Protein AF-A0A353SYW3-F1 (afdb_monomer)

Secondary structure (DSSP, 8-state):
---S-----GGGGT-HHHHTS-HHHHHHHHHHHHHHHHH-SS-BPPPHHHHHHHTTS-HHHHHHHHHHHHHTTSEEEETTEEEETTHHHHHSPPPHHHHHHHHHHHHHHHTT-

Sequence (113 aa):
MKHSWIKLYPEILDDPKIGHLPNWLWRRAIELFLLAGENGADGRLQPVSDMAWRLRITESDLVKSLRTLSKIGVVHETPEGWVVTHFQERQAALTSAERVREHRKRNEFVTKH

Foldseek 3Di:
DQDPDADDDPCCCVPPLLVPDDPVLNVVLVLLLNQLSRVHLFQDHDPLVVSCVVVVHDSVVSVVSQVSCVVSPQWDADPVGIGGHCRNVRRDDDDPVRVVVVVVVVVVVVVVD

Mean predicted aligned error: 6.05 Å

Nearest PDB structures (foldseek):
  8bii-assembly2_H  TM=6.019E-01  e=3.111E-02  Photorhabdus laumondii subsp. laumondii TTO1
  2r3s-assembly1_B  TM=6.121E-01  e=5.094E-02  Nostoc punctiforme PCC 73102
  8big-assembly1_A  TM=6.064E-01  e=8.873E-02  Photorhabdus laumondii subsp. laumondii TTO1
  2r3s-assembly1_A  TM=5.913E-01  e=9.437E-02  Nostoc punctiforme PCC 73102
  8xtg-assembly3_F  TM=6.182E-01  e=5.999E-01  Penicillium brevicompactum

Structure (mmCIF, N/CA/C/O backbone):
data_AF-A0A353SYW3-F1
#
_entry.id   AF-A0A353SYW3-F1
#
loop_
_atom_site.group_PDB
_atom_site.id
_atom_site.type_symbol
_atom_site.label_atom_id
_atom_site.label_alt_id
_atom_site.label_comp_id
_atom_site.label_asym_id
_atom_site.label_entity_id
_atom_site.label_seq_id
_atom_site.pdbx_PDB_ins_code
_atom_site.Cartn_x
_atom_site.Cartn_y
_atom_site.Cartn_z
_atom_site.occupancy
_atom_site.B_iso_or_equiv
_atom_site.auth_seq_id
_atom_site.auth_comp_id
_atom_site.auth_asym_id
_atom_site.auth_atom_id
_atom_site.pdbx_PDB_model_num
ATOM 1 N N . MET A 1 1 ? -6.158 15.008 5.963 1.00 52.06 1 MET A N 1
ATOM 2 C CA . MET A 1 1 ? -6.586 15.562 4.657 1.00 52.06 1 MET A CA 1
ATOM 3 C C . MET A 1 1 ? -6.611 14.417 3.662 1.00 52.06 1 MET A C 1
ATOM 5 O O . MET A 1 1 ? -5.661 13.650 3.665 1.00 52.06 1 MET A O 1
ATOM 9 N N . LYS A 1 2 ? -7.674 14.289 2.859 1.00 57.84 2 LYS A N 1
ATOM 10 C CA . LYS A 1 2 ? -7.728 13.339 1.736 1.00 57.84 2 LYS A CA 1
ATOM 11 C C . LYS A 1 2 ? -6.694 13.749 0.687 1.00 57.84 2 LYS A C 1
ATOM 13 O O . LYS A 1 2 ? -6.698 14.910 0.280 1.00 57.84 2 LYS A O 1
ATOM 18 N N . HIS A 1 3 ? -5.819 12.839 0.267 1.00 66.50 3 HIS A N 1
ATOM 19 C CA . HIS A 1 3 ? -4.898 13.110 -0.835 1.00 66.50 3 HIS A CA 1
ATOM 20 C C . HIS A 1 3 ? -5.604 12.847 -2.169 1.00 66.50 3 HIS A C 1
ATOM 22 O O . HIS A 1 3 ? -6.150 11.770 -2.382 1.00 66.50 3 HIS A O 1
ATOM 28 N N . SER A 1 4 ? -5.592 13.825 -3.080 1.00 77.38 4 SER A N 1
ATOM 29 C CA . SER A 1 4 ? -6.199 13.681 -4.416 1.00 77.38 4 SER A CA 1
ATOM 30 C C . SER A 1 4 ? -5.370 12.817 -5.376 1.00 77.38 4 SER A C 1
ATOM 32 O O . SER A 1 4 ? -5.796 12.567 -6.499 1.00 77.38 4 SER A O 1
ATOM 34 N N . TRP A 1 5 ? -4.166 12.413 -4.968 1.00 86.00 5 TRP A N 1
ATOM 35 C CA . TRP A 1 5 ? -3.221 11.639 -5.765 1.00 86.00 5 TRP A CA 1
ATOM 36 C C . TRP A 1 5 ? -2.244 10.889 -4.853 1.00 86.00 5 TRP A C 1
ATOM 38 O O . TRP A 1 5 ? -1.997 11.306 -3.720 1.00 86.00 5 TRP A O 1
ATOM 48 N N . ILE A 1 6 ? -1.668 9.804 -5.370 1.00 91.38 6 ILE A N 1
ATOM 49 C CA . ILE A 1 6 ? -0.592 9.038 -4.730 1.00 91.38 6 ILE A CA 1
ATOM 50 C C . ILE A 1 6 ? 0.589 8.913 -5.692 1.00 91.38 6 ILE A C 1
ATOM 52 O O . ILE A 1 6 ? 0.417 8.939 -6.912 1.00 91.38 6 ILE A O 1
ATOM 56 N N . LYS A 1 7 ? 1.794 8.741 -5.154 1.00 91.06 7 LYS A N 1
ATOM 57 C CA . LYS A 1 7 ? 2.967 8.325 -5.925 1.00 91.06 7 LYS A CA 1
ATOM 58 C C . LYS A 1 7 ? 2.874 6.835 -6.215 1.00 91.06 7 LYS A C 1
ATOM 60 O O . LYS A 1 7 ? 2.762 6.039 -5.281 1.00 91.06 7 LYS A O 1
ATOM 65 N N . LEU A 1 8 ? 2.988 6.482 -7.490 1.00 91.94 8 LEU A N 1
ATOM 66 C CA . LEU A 1 8 ? 3.237 5.120 -7.938 1.00 91.94 8 LEU A CA 1
ATOM 67 C C . LEU A 1 8 ? 4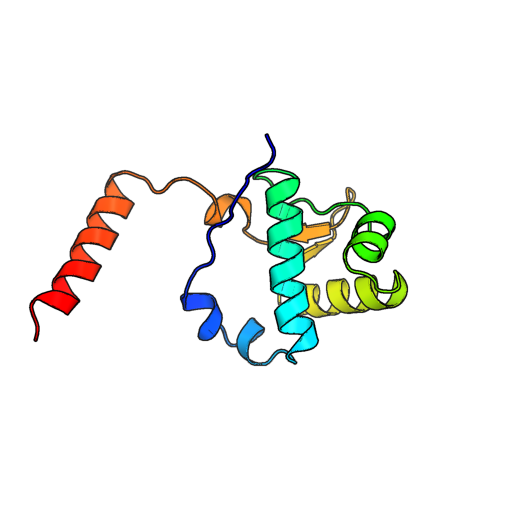.575 5.095 -8.677 1.00 91.94 8 LEU A C 1
ATOM 69 O O . LEU A 1 8 ? 4.843 5.937 -9.531 1.00 91.94 8 LEU A O 1
ATOM 73 N N . TYR A 1 9 ? 5.416 4.152 -8.287 1.00 89.06 9 TYR A N 1
ATOM 74 C CA . TYR A 1 9 ? 6.811 4.053 -8.692 1.00 89.06 9 TYR A CA 1
ATOM 75 C C . TYR A 1 9 ? 6.935 3.068 -9.864 1.00 89.06 9 TYR A C 1
ATOM 77 O O . TYR A 1 9 ? 6.399 1.964 -9.734 1.00 89.06 9 TYR A O 1
ATOM 85 N N . PRO A 1 10 ? 7.579 3.428 -10.996 1.00 89.44 10 PRO A N 1
ATOM 86 C CA . PRO A 1 10 ? 7.730 2.539 -12.156 1.00 89.44 10 PRO A CA 1
ATOM 87 C C . PRO A 1 10 ? 8.347 1.177 -11.824 1.00 89.44 10 PRO A C 1
ATOM 89 O O . PRO A 1 10 ? 7.983 0.181 -12.437 1.00 89.44 10 PRO A O 1
ATOM 92 N N . GLU A 1 11 ? 9.197 1.126 -10.798 1.00 89.38 11 GLU A N 1
ATOM 93 C CA . GLU A 1 11 ? 9.848 -0.075 -10.269 1.00 89.38 11 GLU A CA 1
ATOM 94 C C . GLU A 1 11 ? 8.852 -1.178 -9.880 1.00 89.38 11 GLU A C 1
ATOM 96 O O . GLU A 1 11 ? 9.228 -2.343 -9.797 1.00 89.38 11 GLU A O 1
ATOM 101 N N . ILE A 1 12 ? 7.575 -0.841 -9.658 1.00 90.25 12 ILE A N 1
ATOM 102 C CA . ILE A 1 12 ? 6.529 -1.835 -9.402 1.00 90.25 12 ILE A CA 1
ATOM 103 C C . ILE A 1 12 ? 6.366 -2.820 -10.568 1.00 90.25 12 ILE A C 1
ATOM 105 O O . ILE A 1 12 ? 6.010 -3.971 -10.331 1.00 90.25 12 ILE A O 1
ATOM 109 N N . LEU A 1 13 ? 6.630 -2.386 -11.807 1.00 89.88 13 LEU A N 1
ATOM 110 C CA . LEU A 1 13 ? 6.521 -3.222 -13.006 1.00 89.88 13 LEU A CA 1
ATOM 111 C C . LEU A 1 13 ? 7.566 -4.344 -13.024 1.00 89.88 13 LEU A C 1
ATOM 113 O O . LEU A 1 13 ? 7.285 -5.422 -13.540 1.00 89.88 13 LEU A O 1
ATOM 117 N N . ASP A 1 14 ? 8.728 -4.097 -12.420 1.00 89.38 14 ASP A N 1
ATOM 118 C CA . ASP A 1 14 ? 9.844 -5.041 -12.351 1.00 89.38 14 ASP A CA 1
ATOM 119 C C . ASP A 1 14 ? 9.892 -5.806 -11.017 1.00 89.38 14 ASP A C 1
ATOM 121 O O . ASP A 1 14 ? 10.727 -6.695 -10.842 1.00 89.38 14 ASP A O 1
ATOM 125 N N . ASP A 1 15 ? 9.009 -5.492 -10.059 1.00 88.88 15 ASP A N 1
ATOM 126 C CA . ASP A 1 15 ? 8.924 -6.230 -8.800 1.00 88.88 15 ASP A CA 1
ATOM 127 C C . ASP A 1 15 ? 8.326 -7.624 -9.064 1.00 88.88 15 ASP A C 1
ATOM 129 O O . ASP A 1 15 ? 7.129 -7.736 -9.355 1.00 88.88 15 ASP A O 1
ATOM 133 N N . PRO A 1 16 ? 9.100 -8.719 -8.916 1.00 88.44 16 PRO A N 1
ATOM 134 C CA . PRO A 1 16 ? 8.617 -10.060 -9.222 1.00 88.44 16 PRO A CA 1
ATOM 135 C C . PRO A 1 16 ? 7.432 -10.472 -8.342 1.00 88.44 16 PRO A C 1
ATOM 137 O O . PRO A 1 16 ? 6.632 -11.307 -8.757 1.00 88.44 16 PRO A O 1
ATOM 140 N N . LYS A 1 17 ? 7.266 -9.894 -7.147 1.00 88.38 17 LYS A N 1
ATOM 141 C CA . LYS A 1 17 ? 6.126 -10.201 -6.272 1.00 88.38 17 LYS A CA 1
ATOM 142 C C . LYS A 1 17 ? 4.818 -9.700 -6.863 1.00 88.38 17 LYS A C 1
ATOM 144 O O . LYS A 1 17 ? 3.787 -10.347 -6.688 1.00 88.38 17 LYS A O 1
ATOM 149 N N . ILE A 1 18 ? 4.863 -8.554 -7.539 1.00 88.62 18 ILE A N 1
ATOM 150 C CA . ILE A 1 18 ? 3.683 -7.937 -8.134 1.00 88.62 18 ILE A CA 1
ATOM 151 C C . ILE A 1 18 ? 3.536 -8.414 -9.589 1.00 88.62 18 ILE A C 1
ATOM 153 O O . ILE A 1 18 ? 2.439 -8.786 -9.992 1.00 88.62 18 ILE A O 1
ATOM 157 N N . GLY A 1 19 ? 4.625 -8.494 -10.361 1.00 87.69 19 GLY A N 1
ATOM 158 C CA . GLY A 1 19 ? 4.611 -8.847 -11.788 1.00 87.69 19 GLY A CA 1
ATOM 159 C C . GLY A 1 19 ? 4.078 -10.250 -12.111 1.00 87.69 19 GLY A C 1
ATOM 160 O O . GLY A 1 19 ? 3.575 -10.475 -13.207 1.00 87.69 19 GLY A O 1
ATOM 161 N N . HIS A 1 20 ? 4.113 -11.184 -11.154 1.00 89.50 20 HIS A N 1
ATOM 162 C CA . HIS A 1 20 ? 3.517 -12.520 -11.307 1.00 89.50 20 HIS A CA 1
ATOM 163 C C . HIS A 1 20 ? 2.031 -12.586 -10.917 1.00 89.50 20 HIS A C 1
ATOM 165 O O . HIS A 1 20 ? 1.417 -13.654 -11.006 1.00 89.50 20 HIS A O 1
ATOM 171 N N . LEU A 1 21 ? 1.432 -11.486 -10.448 1.00 93.75 21 LEU A N 1
ATOM 172 C CA . LEU A 1 21 ? 0.030 -11.494 -10.049 1.00 93.75 21 LEU A CA 1
ATOM 173 C C . LEU A 1 21 ? -0.890 -11.583 -11.270 1.00 93.75 21 LEU A C 1
ATOM 175 O O . LEU A 1 21 ? -0.644 -10.942 -12.291 1.00 93.75 21 LEU A O 1
ATOM 179 N N . PRO A 1 22 ? -2.019 -12.303 -11.162 1.00 94.69 22 PRO A N 1
ATOM 180 C CA . PRO A 1 22 ? -3.042 -12.245 -12.193 1.00 94.69 22 PRO A CA 1
ATOM 181 C C . PRO A 1 22 ? -3.622 -10.826 -12.292 1.00 94.69 22 PRO A C 1
ATOM 183 O O . PRO A 1 22 ? -3.767 -10.134 -11.281 1.00 94.69 22 PRO A O 1
ATOM 186 N N . ASN A 1 23 ? -4.037 -10.419 -13.496 1.00 94.25 23 ASN A N 1
ATOM 187 C CA . ASN A 1 23 ? -4.490 -9.051 -13.804 1.00 94.25 23 ASN A CA 1
ATOM 188 C C . ASN A 1 23 ? -5.501 -8.469 -12.800 1.00 94.25 23 ASN A C 1
ATOM 190 O O . ASN A 1 23 ? -5.430 -7.294 -12.445 1.00 94.25 23 ASN A O 1
ATOM 194 N N . TRP A 1 24 ? -6.449 -9.278 -12.321 1.00 94.44 24 TRP A N 1
ATOM 195 C CA . TRP A 1 24 ? -7.462 -8.830 -11.363 1.00 94.44 24 TRP A CA 1
ATOM 196 C C . TRP A 1 24 ? -6.874 -8.512 -9.980 1.00 94.44 24 TRP A C 1
ATOM 198 O O . TRP A 1 24 ? -7.354 -7.601 -9.307 1.00 94.44 24 TRP A O 1
ATOM 208 N N . LEU A 1 25 ? -5.827 -9.228 -9.563 1.00 96.00 25 LEU A N 1
ATOM 209 C CA . LEU A 1 25 ? -5.147 -9.026 -8.285 1.00 96.00 25 LEU A CA 1
ATOM 210 C C . LEU A 1 25 ? -4.121 -7.894 -8.379 1.00 96.00 25 LEU A C 1
ATOM 212 O O . LEU A 1 25 ? -3.996 -7.114 -7.437 1.00 96.00 25 LEU A O 1
ATOM 216 N N . TRP A 1 26 ? -3.475 -7.741 -9.541 1.00 95.69 26 TRP A N 1
ATOM 217 C CA . TRP A 1 26 ? -2.693 -6.548 -9.867 1.00 95.69 26 TRP A CA 1
ATOM 218 C C . TRP A 1 26 ? -3.556 -5.287 -9.752 1.00 95.69 26 TRP A C 1
ATOM 220 O O . TRP A 1 26 ? -3.241 -4.374 -8.990 1.00 95.69 26 TRP A O 1
ATOM 230 N N . ARG A 1 27 ? -4.713 -5.271 -10.432 1.00 95.94 27 ARG A N 1
ATOM 231 C CA . ARG A 1 27 ? -5.694 -4.184 -10.318 1.00 95.94 27 AR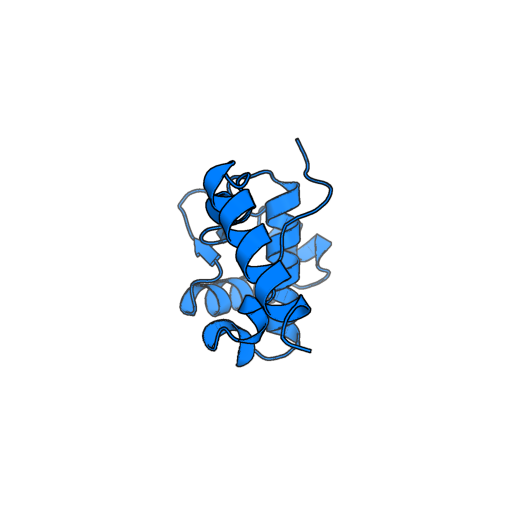G A CA 1
ATOM 232 C C . ARG A 1 27 ? -6.110 -3.957 -8.862 1.00 95.94 27 ARG A C 1
ATOM 234 O O . ARG A 1 27 ? -6.179 -2.809 -8.432 1.00 95.94 27 ARG A O 1
ATOM 241 N N . ARG A 1 28 ? -6.346 -5.030 -8.097 1.00 97.31 28 ARG A N 1
ATOM 242 C CA . ARG A 1 28 ? -6.719 -4.929 -6.680 1.00 97.31 28 ARG A CA 1
ATOM 243 C C . ARG A 1 28 ? -5.649 -4.230 -5.847 1.00 97.31 28 ARG A C 1
ATOM 245 O O . ARG A 1 28 ? -5.999 -3.405 -5.014 1.00 97.31 28 ARG A O 1
ATOM 252 N N . ALA A 1 29 ? -4.369 -4.531 -6.064 1.00 96.56 29 ALA A N 1
ATOM 253 C CA . ALA A 1 29 ? -3.281 -3.864 -5.353 1.00 96.56 29 ALA A CA 1
ATOM 254 C C . ALA A 1 29 ? -3.313 -2.345 -5.592 1.00 96.56 29 ALA A C 1
ATOM 256 O O . ALA A 1 29 ? -3.280 -1.572 -4.637 1.00 96.56 29 ALA A O 1
ATOM 257 N N . ILE A 1 30 ? -3.489 -1.923 -6.850 1.00 95.88 30 ILE A N 1
ATOM 258 C CA . ILE A 1 30 ? -3.605 -0.501 -7.204 1.00 95.88 30 ILE A CA 1
ATOM 259 C C . ILE A 1 30 ? -4.830 0.148 -6.544 1.00 95.88 30 ILE A C 1
ATOM 261 O O . ILE A 1 30 ? -4.715 1.230 -5.972 1.00 95.88 30 ILE A O 1
ATOM 265 N N . GLU A 1 31 ? -5.990 -0.514 -6.569 1.00 96.69 31 GLU A N 1
ATOM 266 C CA . GLU A 1 31 ? -7.206 -0.032 -5.895 1.00 96.69 31 GLU A CA 1
ATOM 267 C C . GLU A 1 31 ? -6.984 0.176 -4.388 1.00 96.69 31 GLU A C 1
ATOM 269 O O . GLU A 1 31 ? -7.394 1.199 -3.841 1.00 96.69 31 GLU A O 1
ATOM 274 N N . LEU A 1 32 ? -6.291 -0.749 -3.717 1.00 96.69 32 LEU A N 1
ATOM 275 C CA . LEU A 1 32 ? -5.969 -0.626 -2.293 1.00 96.69 32 LEU A CA 1
ATOM 276 C C . LEU A 1 32 ? -5.004 0.534 -2.015 1.00 96.69 32 LEU A C 1
ATOM 278 O O . LEU A 1 32 ? -5.179 1.240 -1.026 1.00 96.69 32 LEU A O 1
ATOM 282 N N . PHE A 1 33 ? -4.030 0.791 -2.891 1.00 95.38 33 PHE A N 1
ATOM 283 C CA . PHE A 1 33 ? -3.141 1.949 -2.740 1.00 95.38 33 PHE A CA 1
ATOM 284 C C . PHE A 1 33 ? -3.908 3.272 -2.824 1.00 95.38 33 PHE A C 1
ATOM 286 O O . PHE A 1 33 ? -3.631 4.195 -2.057 1.00 95.38 33 PHE A O 1
ATOM 293 N N . LEU A 1 34 ? -4.894 3.361 -3.722 1.00 94.62 34 LEU A N 1
ATOM 294 C CA . LEU A 1 34 ? -5.756 4.537 -3.842 1.00 94.62 34 LEU A CA 1
ATOM 295 C C . LEU A 1 34 ? -6.615 4.731 -2.587 1.00 94.62 34 LEU A C 1
ATOM 297 O O . LEU A 1 34 ? -6.671 5.836 -2.052 1.00 94.62 34 LEU A O 1
ATOM 301 N N . LEU A 1 35 ? -7.225 3.655 -2.080 1.00 94.94 35 LEU A N 1
ATOM 302 C CA . LEU A 1 35 ? -8.025 3.701 -0.852 1.00 94.94 35 LEU A CA 1
ATOM 303 C C . LEU A 1 35 ? -7.191 4.122 0.366 1.00 94.94 35 LEU A C 1
ATOM 305 O O . LEU A 1 35 ? -7.646 4.937 1.166 1.00 94.94 35 LEU A O 1
ATOM 309 N N . ALA A 1 36 ? -5.959 3.624 0.477 1.00 94.56 36 ALA A N 1
ATOM 310 C CA . ALA A 1 36 ? -5.026 4.041 1.518 1.00 94.56 36 ALA A CA 1
ATOM 311 C C . ALA A 1 36 ? -4.684 5.539 1.417 1.00 94.56 36 ALA A C 1
ATOM 313 O O . ALA A 1 36 ? -4.710 6.246 2.423 1.00 94.56 36 ALA A O 1
ATOM 314 N N . GLY A 1 37 ? -4.447 6.051 0.203 1.00 91.56 37 GLY A N 1
ATOM 315 C CA . GLY A 1 37 ? -4.182 7.476 -0.026 1.00 91.56 37 GLY A CA 1
ATOM 316 C C . GLY A 1 37 ? -5.358 8.396 0.303 1.00 91.56 37 GLY A C 1
ATOM 317 O O . GLY A 1 37 ? -5.158 9.514 0.785 1.00 91.56 37 GLY A O 1
ATOM 318 N N . GLU A 1 38 ? -6.594 7.929 0.105 1.00 89.69 38 GLU A N 1
ATOM 319 C CA . GLU A 1 38 ? -7.784 8.665 0.539 1.00 89.69 38 GLU A CA 1
ATOM 320 C C . GLU A 1 38 ? -7.855 8.788 2.069 1.00 89.69 38 GLU A C 1
ATOM 322 O O . GLU A 1 38 ? -8.260 9.831 2.584 1.00 89.69 38 GLU A O 1
ATOM 327 N N . ASN A 1 39 ? -7.438 7.762 2.810 1.00 84.00 39 ASN A N 1
ATOM 328 C CA . ASN A 1 39 ? -7.481 7.777 4.273 1.00 84.00 39 ASN A CA 1
ATOM 329 C C . ASN A 1 39 ? -6.357 8.604 4.915 1.00 84.00 39 ASN A C 1
ATOM 331 O O . ASN A 1 39 ? -6.508 9.055 6.051 1.00 84.00 39 ASN A O 1
ATOM 335 N N . GLY A 1 40 ? -5.265 8.867 4.195 1.00 80.31 40 GLY A N 1
ATOM 336 C CA . GLY A 1 40 ? -4.169 9.705 4.668 1.00 80.31 40 GLY A CA 1
ATOM 337 C C . GLY A 1 40 ? -2.805 9.143 4.295 1.00 80.31 40 GLY A C 1
ATOM 338 O O . GLY A 1 40 ? -2.656 8.429 3.310 1.00 80.31 40 GLY A O 1
ATOM 339 N N . ALA A 1 41 ? -1.786 9.500 5.075 1.00 73.94 41 ALA A N 1
ATOM 340 C CA . ALA A 1 41 ? -0.403 9.115 4.801 1.00 73.94 41 ALA A CA 1
ATOM 341 C C . ALA A 1 41 ? 0.046 7.843 5.540 1.00 73.94 41 ALA A C 1
ATOM 343 O O . ALA A 1 41 ? 1.138 7.364 5.269 1.00 73.94 41 ALA A O 1
ATOM 344 N N . ASP A 1 42 ? -0.749 7.292 6.461 1.00 86.38 42 ASP A N 1
ATOM 345 C CA . ASP A 1 42 ? -0.358 6.143 7.297 1.00 86.38 42 ASP A CA 1
ATOM 346 C C . ASP A 1 42 ? -0.576 4.779 6.617 1.00 86.38 42 ASP A C 1
ATOM 348 O O . ASP A 1 42 ? -0.131 3.753 7.124 1.00 86.38 42 ASP A O 1
ATOM 352 N N . GLY A 1 43 ? -1.219 4.759 5.445 1.00 92.12 43 GLY A N 1
ATOM 353 C CA . GLY A 1 43 ? -1.457 3.538 4.679 1.00 92.12 43 GLY A CA 1
ATOM 354 C C . GLY A 1 43 ? -2.658 2.720 5.143 1.00 92.12 43 GLY A C 1
ATOM 355 O O . GLY A 1 43 ? -2.858 1.616 4.633 1.00 92.12 43 GLY A O 1
ATOM 356 N N . ARG A 1 44 ? -3.448 3.219 6.102 1.00 95.56 44 ARG A N 1
ATOM 357 C CA . ARG A 1 44 ? -4.596 2.488 6.642 1.00 95.56 44 ARG A CA 1
ATOM 358 C C . ARG A 1 44 ? -5.718 2.358 5.627 1.00 95.56 44 ARG A C 1
ATOM 360 O O . ARG A 1 44 ? -6.122 3.324 4.981 1.00 95.56 44 ARG A O 1
ATOM 367 N N . LEU A 1 45 ? -6.275 1.161 5.541 1.00 96.38 45 LEU A N 1
ATOM 368 C CA . LEU A 1 45 ? -7.446 0.869 4.732 1.00 96.38 45 LEU A CA 1
ATOM 369 C C . LEU A 1 45 ? -8.733 1.043 5.544 1.00 96.38 45 LEU A C 1
ATOM 371 O O . LEU A 1 45 ? -8.737 1.034 6.772 1.00 96.38 45 LEU A O 1
ATOM 375 N N . GLN A 1 46 ? -9.836 1.239 4.826 1.00 95.06 46 GLN A N 1
ATOM 376 C CA . GLN A 1 46 ? -11.178 1.293 5.408 1.00 95.06 46 GLN A CA 1
ATOM 377 C C . GLN A 1 46 ? -11.604 -0.113 5.873 1.00 95.06 46 GLN A C 1
ATOM 379 O O . GLN A 1 46 ? -10.977 -1.100 5.475 1.00 95.06 46 GLN A O 1
ATOM 384 N N . PRO A 1 47 ? -12.676 -0.245 6.672 1.00 96.50 47 PRO A N 1
ATOM 385 C CA . PRO A 1 47 ? -13.273 -1.545 6.955 1.00 96.50 47 PRO A CA 1
ATOM 386 C C . PRO A 1 47 ? -13.574 -2.336 5.674 1.00 96.50 47 PRO A C 1
ATOM 388 O O . PRO A 1 47 ? -13.901 -1.771 4.627 1.00 96.50 47 PRO A O 1
ATOM 391 N N . VAL A 1 48 ? -13.473 -3.666 5.756 1.00 97.69 48 VAL A N 1
ATOM 392 C CA . VAL A 1 48 ? -13.655 -4.568 4.604 1.00 97.69 48 VAL A CA 1
ATOM 393 C C . VAL A 1 48 ? -15.013 -4.364 3.927 1.00 97.69 48 VAL A C 1
ATOM 395 O O . VAL A 1 48 ? -15.062 -4.344 2.700 1.00 97.69 48 VAL A O 1
ATOM 398 N N . SER A 1 49 ? -16.083 -4.155 4.697 1.00 97.75 49 SER A N 1
ATOM 399 C CA . SER A 1 49 ? -17.435 -3.875 4.190 1.00 97.75 49 SER A CA 1
ATOM 400 C C . SER A 1 49 ? -17.474 -2.659 3.260 1.00 97.75 49 SER A C 1
ATOM 402 O O . SER A 1 49 ? -18.017 -2.718 2.154 1.00 97.75 49 SER A O 1
ATOM 404 N N . ASP A 1 50 ? -16.836 -1.568 3.676 1.00 97.44 50 ASP A N 1
ATOM 405 C CA . ASP A 1 50 ? -16.869 -0.284 2.975 1.00 97.44 50 ASP A CA 1
ATOM 406 C C . ASP A 1 50 ? -16.049 -0.359 1.688 1.00 97.44 50 ASP A C 1
ATOM 408 O O . ASP A 1 50 ? -16.486 0.076 0.616 1.00 97.44 50 ASP A O 1
ATOM 412 N N . MET A 1 51 ? -14.874 -0.987 1.780 1.00 97.56 51 MET A N 1
ATOM 413 C CA . MET A 1 51 ? -14.036 -1.258 0.619 1.00 97.56 51 MET A CA 1
ATOM 414 C C . MET A 1 51 ? -14.747 -2.179 -0.376 1.00 97.56 51 MET A C 1
ATOM 416 O O . MET A 1 51 ? -14.745 -1.898 -1.572 1.00 97.56 51 MET A O 1
ATOM 420 N N . ALA A 1 52 ? -15.375 -3.262 0.088 1.00 98.25 52 ALA A N 1
ATOM 421 C CA . 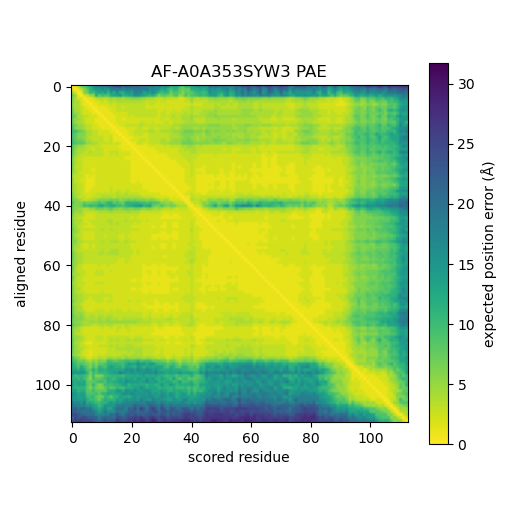ALA A 1 52 ? -16.072 -4.216 -0.770 1.00 98.25 52 ALA A CA 1
ATOM 422 C C . ALA A 1 52 ? -17.223 -3.543 -1.533 1.00 98.25 52 ALA A C 1
ATOM 424 O O . ALA A 1 52 ? -17.317 -3.679 -2.758 1.00 98.25 52 ALA A O 1
ATOM 425 N N . TRP A 1 53 ? -18.027 -2.725 -0.841 1.00 97.75 53 TRP A N 1
ATOM 426 C CA . TRP A 1 53 ? -19.085 -1.927 -1.460 1.00 97.75 53 TRP A CA 1
ATOM 427 C C . TRP A 1 53 ? -18.544 -0.973 -2.531 1.00 97.75 53 TRP A C 1
ATOM 429 O O . TRP A 1 53 ? -19.095 -0.903 -3.635 1.00 97.75 53 TRP A O 1
ATOM 439 N N . ARG A 1 54 ? -17.446 -0.265 -2.234 1.00 96.69 54 ARG A N 1
ATOM 440 C CA . ARG A 1 54 ? -16.846 0.721 -3.145 1.00 96.69 54 ARG A CA 1
ATOM 441 C C . ARG A 1 54 ? -16.206 0.070 -4.366 1.00 96.69 54 ARG A C 1
ATOM 443 O O . ARG A 1 54 ? -16.353 0.574 -5.476 1.00 96.69 54 ARG A O 1
ATOM 450 N N . LEU A 1 55 ? -15.539 -1.064 -4.171 1.00 97.12 55 LEU A N 1
ATOM 451 C CA . LEU A 1 55 ? -14.884 -1.822 -5.235 1.00 97.12 55 LEU A CA 1
AT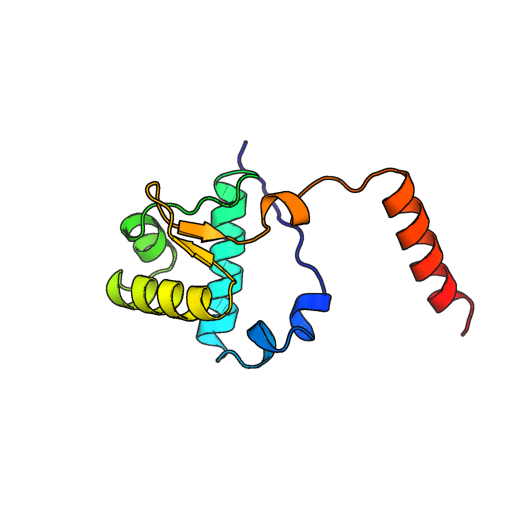OM 452 C C . LEU A 1 55 ? -15.835 -2.782 -5.970 1.00 97.12 55 LEU A C 1
ATOM 454 O O . LEU A 1 55 ? -15.389 -3.502 -6.864 1.00 97.12 55 LEU A O 1
ATOM 458 N N . ARG A 1 56 ? -17.129 -2.784 -5.609 1.00 97.38 56 ARG A N 1
ATOM 459 C CA . ARG A 1 56 ? -18.200 -3.577 -6.236 1.00 97.38 56 ARG A CA 1
ATOM 460 C C . ARG A 1 56 ? -17.896 -5.077 -6.268 1.00 97.38 56 ARG A C 1
ATOM 462 O O . ARG A 1 56 ? -18.123 -5.743 -7.275 1.00 97.38 56 ARG A O 1
ATOM 469 N N . ILE A 1 57 ? -17.391 -5.603 -5.156 1.00 97.62 57 ILE A N 1
ATOM 470 C CA . ILE A 1 57 ? -17.153 -7.037 -4.962 1.00 97.62 57 ILE A CA 1
ATOM 471 C C . ILE A 1 57 ? -17.694 -7.504 -3.612 1.00 97.62 57 ILE A C 1
ATOM 473 O O . ILE A 1 57 ? -18.077 -6.694 -2.773 1.00 97.62 57 ILE A O 1
ATOM 477 N N . THR A 1 58 ? -17.724 -8.816 -3.396 1.00 98.44 58 THR A N 1
ATOM 478 C CA . THR A 1 58 ? -18.117 -9.377 -2.101 1.00 98.44 58 THR A CA 1
ATOM 479 C C . THR A 1 58 ? -17.011 -9.184 -1.059 1.00 98.44 58 THR A C 1
ATOM 481 O O . THR A 1 58 ? -15.822 -9.176 -1.390 1.00 98.44 58 THR A O 1
ATOM 484 N N . GLU A 1 59 ? -17.383 -9.090 0.220 1.00 98.50 59 GLU A N 1
ATOM 485 C CA . GLU A 1 59 ? -16.411 -9.056 1.322 1.00 98.50 59 GLU A CA 1
ATOM 486 C C . GLU A 1 59 ? -15.531 -10.311 1.338 1.00 98.50 59 GLU A C 1
ATOM 488 O O . GLU A 1 59 ? -14.324 -10.219 1.550 1.00 98.50 59 GLU A O 1
ATOM 493 N N . SER A 1 60 ? -16.106 -11.480 1.034 1.00 98.31 60 SER A N 1
ATOM 494 C CA . SER A 1 60 ? -15.361 -12.742 0.959 1.00 98.31 60 SER A CA 1
ATOM 495 C C . SER A 1 60 ? -14.230 -12.672 -0.069 1.00 98.31 60 SER A C 1
ATOM 497 O O . SER A 1 60 ? -13.095 -13.051 0.229 1.00 98.31 60 SER A O 1
ATOM 499 N N . ASP A 1 61 ? -14.505 -12.150 -1.265 1.00 98.00 61 ASP A N 1
ATOM 500 C CA . ASP A 1 61 ? -13.493 -12.039 -2.317 1.00 98.00 61 ASP A CA 1
ATOM 501 C C . ASP A 1 61 ? -12.459 -10.959 -2.004 1.00 98.00 61 ASP A C 1
ATOM 503 O O . ASP A 1 61 ? -11.273 -11.126 -2.313 1.00 98.00 61 ASP A O 1
ATOM 507 N N . LEU A 1 62 ? -12.867 -9.886 -1.321 1.00 98.44 62 LEU A N 1
ATOM 508 C CA . LEU A 1 62 ? -11.930 -8.871 -0.858 1.00 98.44 62 LEU A CA 1
ATOM 509 C C . LEU A 1 62 ? -10.983 -9.438 0.202 1.00 98.44 62 LEU A C 1
ATOM 511 O O . LEU A 1 62 ? -9.773 -9.268 0.081 1.00 98.44 62 LEU A O 1
ATOM 515 N N . VAL A 1 63 ? -11.494 -10.180 1.187 1.00 98.19 63 VAL A N 1
ATOM 516 C CA . VAL A 1 63 ? -10.673 -10.832 2.221 1.00 98.19 63 VAL A CA 1
ATOM 517 C C . VAL A 1 63 ? -9.708 -11.841 1.603 1.00 98.19 63 VAL A C 1
ATOM 519 O O . VAL A 1 63 ? -8.531 -11.863 1.967 1.00 98.19 63 VAL A O 1
ATOM 522 N N . LYS A 1 64 ? -10.152 -12.650 0.631 1.00 98.00 64 LYS A N 1
ATOM 523 C CA . LYS A 1 64 ? -9.251 -13.551 -0.116 1.00 98.00 64 LYS A CA 1
ATOM 524 C C . LYS A 1 64 ? -8.139 -12.770 -0.818 1.00 98.00 64 LYS A C 1
ATOM 526 O O . LYS A 1 64 ? -6.979 -13.185 -0.776 1.00 98.00 64 LYS A O 1
ATOM 531 N N . SER A 1 65 ? -8.481 -11.636 -1.429 1.00 98.00 65 SER A N 1
ATOM 532 C CA . SER A 1 65 ? -7.513 -10.765 -2.097 1.00 98.00 65 SER A CA 1
ATOM 533 C C . SER A 1 65 ? -6.504 -10.180 -1.106 1.00 98.00 65 SER A C 1
ATOM 535 O O . SER A 1 65 ? -5.304 -10.312 -1.329 1.00 98.00 65 SER A O 1
ATOM 537 N N . LEU A 1 66 ? -6.970 -9.619 0.017 1.00 98.44 66 LEU A N 1
ATOM 538 C CA . LEU A 1 66 ? -6.133 -9.062 1.088 1.00 98.44 66 LEU A CA 1
ATOM 539 C C . LEU A 1 66 ? -5.170 -10.110 1.648 1.00 98.44 66 LEU A C 1
ATOM 541 O O . LEU A 1 66 ? -3.970 -9.867 1.721 1.00 98.44 66 LEU A O 1
ATOM 545 N N . ARG A 1 67 ? -5.658 -11.320 1.941 1.00 98.06 67 ARG A N 1
ATOM 546 C CA . ARG A 1 67 ? -4.813 -12.430 2.406 1.00 98.06 67 ARG A CA 1
ATOM 547 C C . ARG A 1 67 ? -3.767 -12.844 1.375 1.00 98.06 67 ARG A C 1
ATOM 549 O O . ARG A 1 67 ? -2.635 -13.145 1.741 1.00 98.06 67 ARG A O 1
ATOM 556 N N . THR A 1 68 ? -4.125 -12.870 0.094 1.00 96.81 68 THR A N 1
ATOM 557 C CA . THR A 1 68 ? -3.188 -13.235 -0.981 1.00 96.81 68 THR A CA 1
ATOM 558 C C . THR A 1 68 ? -2.111 -12.167 -1.154 1.00 96.81 68 THR A C 1
ATOM 560 O O . THR A 1 68 ? -0.928 -12.490 -1.188 1.00 96.81 68 THR A O 1
ATOM 563 N N . LEU A 1 69 ? -2.510 -10.894 -1.175 1.00 97.50 69 LEU A N 1
ATOM 564 C CA . LEU A 1 69 ? -1.604 -9.746 -1.228 1.00 97.50 69 LEU A CA 1
ATOM 565 C C . LEU A 1 69 ? -0.731 -9.637 0.027 1.00 97.50 69 LEU A C 1
ATOM 567 O O . LEU A 1 69 ? 0.410 -9.186 -0.047 1.00 97.50 69 LEU A O 1
ATOM 571 N N . SER A 1 70 ? -1.226 -10.097 1.174 1.00 97.81 70 SER A N 1
ATOM 572 C CA . SER A 1 70 ? -0.453 -10.097 2.410 1.00 97.81 70 SER A CA 1
ATOM 573 C C . SER A 1 70 ? 0.699 -11.091 2.397 1.00 97.81 70 SER A C 1
ATOM 575 O O . SER A 1 70 ? 1.802 -10.754 2.819 1.00 97.81 70 SER A O 1
ATOM 577 N N . LYS A 1 71 ? 0.503 -12.270 1.797 1.00 96.00 71 LYS A N 1
ATOM 578 C CA . LYS A 1 71 ? 1.569 -13.275 1.638 1.00 96.00 71 LYS A CA 1
ATOM 579 C C . LYS A 1 71 ? 2.773 -12.764 0.847 1.00 96.00 71 LYS A C 1
ATOM 581 O O . LYS A 1 71 ? 3.880 -13.247 1.052 1.00 96.00 71 LYS A O 1
ATOM 586 N N . ILE A 1 72 ? 2.562 -11.800 -0.047 1.00 94.69 72 ILE A N 1
ATOM 587 C CA . ILE A 1 72 ? 3.626 -11.177 -0.844 1.00 94.69 72 ILE A CA 1
ATOM 588 C C . ILE A 1 72 ? 4.067 -9.813 -0.286 1.00 94.69 72 ILE A C 1
ATOM 590 O O . ILE A 1 72 ? 4.917 -9.151 -0.875 1.00 94.69 72 ILE A O 1
ATOM 594 N N . GLY A 1 73 ? 3.522 -9.396 0.860 1.00 95.00 73 GLY A N 1
ATOM 595 C CA . GLY A 1 73 ? 3.932 -8.189 1.576 1.00 95.00 73 GLY A CA 1
ATOM 596 C C . GLY A 1 73 ? 3.350 -6.877 1.047 1.00 95.00 73 GLY A C 1
ATOM 597 O O . GLY A 1 73 ? 3.852 -5.819 1.414 1.00 95.00 73 GLY A O 1
ATOM 598 N N . VAL A 1 74 ? 2.301 -6.904 0.220 1.00 95.62 74 VAL A N 1
ATOM 599 C CA . VAL A 1 74 ? 1.647 -5.682 -0.298 1.00 95.62 74 VAL A CA 1
ATOM 600 C C . VAL A 1 74 ? 0.788 -5.004 0.771 1.00 95.62 74 VAL A C 1
ATOM 602 O O . VAL A 1 74 ? 0.760 -3.779 0.870 1.00 95.62 74 VAL A O 1
ATOM 605 N N . VAL A 1 75 ? 0.112 -5.808 1.591 1.00 97.62 75 VAL A N 1
ATOM 606 C CA . VAL A 1 75 ? -0.664 -5.359 2.753 1.00 97.62 75 VAL A CA 1
ATOM 607 C C . VAL A 1 75 ? -0.354 -6.233 3.965 1.00 97.62 75 VAL A C 1
ATOM 609 O O . VAL A 1 75 ? 0.143 -7.349 3.829 1.00 97.62 75 VAL A O 1
ATOM 612 N N . HIS A 1 76 ? -0.687 -5.768 5.157 1.00 97.75 76 HIS A N 1
ATOM 613 C CA . HIS A 1 76 ? -0.636 -6.575 6.372 1.00 97.75 76 HIS A CA 1
ATOM 614 C C . HIS A 1 76 ? -1.812 -6.235 7.287 1.00 97.75 76 HIS A C 1
ATOM 616 O O . HIS A 1 76 ? -2.390 -5.151 7.196 1.00 97.75 76 HIS A O 1
ATOM 622 N N . GLU A 1 77 ? -2.194 -7.199 8.119 1.00 97.12 77 GLU A N 1
ATOM 623 C CA . GLU A 1 77 ? -3.265 -7.055 9.103 1.00 97.12 77 GLU A CA 1
ATOM 624 C C . GLU A 1 77 ? -2.668 -6.614 10.444 1.00 97.12 77 GLU A C 1
ATOM 626 O O . GLU A 1 77 ? -1.654 -7.154 10.893 1.00 97.12 77 GLU A O 1
ATOM 631 N N . THR A 1 78 ? -3.293 -5.625 11.070 1.00 95.56 78 THR A N 1
ATOM 632 C CA . THR A 1 78 ? -3.010 -5.137 12.423 1.00 95.56 78 THR A CA 1
ATOM 633 C C . THR A 1 78 ? -4.275 -5.282 13.278 1.00 95.56 78 THR A C 1
ATOM 635 O O . THR A 1 78 ? -5.358 -5.517 12.733 1.00 95.56 78 THR A O 1
ATOM 638 N N . PRO A 1 79 ? -4.193 -5.122 14.613 1.00 95.06 79 PRO A N 1
ATOM 639 C CA . PRO A 1 79 ? -5.382 -5.125 15.470 1.00 95.06 79 PRO A CA 1
ATOM 640 C C . PRO A 1 79 ? -6.443 -4.085 15.067 1.00 95.06 79 PRO A C 1
ATOM 642 O O . PRO A 1 79 ? -7.625 -4.266 15.343 1.00 95.06 79 PRO A O 1
ATOM 645 N N . GLU A 1 80 ? -6.029 -3.006 14.402 1.00 92.12 80 GLU A N 1
ATOM 646 C CA . GLU A 1 80 ? -6.886 -1.906 13.954 1.00 92.12 80 GLU A CA 1
ATOM 647 C C . GLU A 1 80 ? -7.411 -2.078 12.517 1.00 92.12 80 GLU A C 1
ATOM 649 O O . GLU A 1 80 ? -8.225 -1.268 12.072 1.00 92.12 80 GLU A O 1
ATOM 654 N N . GLY A 1 81 ? -6.967 -3.103 11.781 1.00 94.75 81 GLY A N 1
ATOM 655 C CA . GLY A 1 81 ? -7.418 -3.395 10.420 1.00 94.75 81 GLY A CA 1
ATOM 656 C C . GLY A 1 81 ? -6.278 -3.631 9.430 1.00 94.75 81 GLY A C 1
ATOM 657 O O . GLY A 1 81 ? -5.185 -4.052 9.789 1.00 94.75 81 GLY A O 1
ATOM 658 N N . TRP A 1 82 ? -6.540 -3.390 8.146 1.00 98.00 82 TRP A N 1
ATOM 659 C CA . TRP A 1 82 ? -5.565 -3.636 7.082 1.00 98.00 82 TRP A CA 1
ATOM 660 C C . TRP A 1 82 ? -4.758 -2.381 6.747 1.00 98.00 82 TRP A C 1
ATOM 662 O O . TRP A 1 82 ? -5.296 -1.274 6.696 1.00 98.00 82 TRP A O 1
ATOM 672 N N . VAL A 1 83 ? -3.470 -2.563 6.462 1.00 97.81 83 VAL A N 1
ATOM 673 C CA . VAL A 1 83 ? -2.537 -1.477 6.138 1.00 97.81 83 VAL A CA 1
ATOM 674 C C . VAL A 1 83 ? -1.730 -1.829 4.892 1.00 97.81 83 VAL A C 1
ATOM 676 O O . VAL A 1 83 ? -1.273 -2.962 4.734 1.00 97.81 83 VAL A O 1
ATOM 679 N N . VAL A 1 84 ? -1.535 -0.857 3.999 1.00 97.12 84 VAL A N 1
ATOM 680 C CA . VAL A 1 84 ? -0.622 -0.973 2.854 1.00 97.12 84 VAL A CA 1
ATOM 681 C C . VAL A 1 84 ? 0.823 -0.833 3.327 1.00 97.12 84 VAL A C 1
ATOM 683 O O . VAL A 1 84 ? 1.208 0.164 3.940 1.00 97.12 84 VAL A O 1
ATOM 686 N N . THR A 1 85 ? 1.651 -1.826 3.016 1.00 95.56 85 THR A N 1
ATOM 687 C CA . THR A 1 85 ? 3.039 -1.877 3.485 1.00 95.56 85 THR A CA 1
ATOM 688 C C . THR A 1 85 ? 3.877 -0.750 2.868 1.00 95.56 85 THR A C 1
ATOM 690 O O . THR A 1 85 ? 3.782 -0.473 1.673 1.00 95.56 85 THR A O 1
ATOM 693 N N . HIS A 1 86 ? 4.720 -0.098 3.678 1.00 92.50 86 HIS A N 1
ATOM 694 C CA . HIS A 1 86 ? 5.596 1.018 3.275 1.00 92.50 86 HIS A CA 1
ATOM 695 C C . HIS A 1 86 ? 4.877 2.222 2.642 1.00 92.50 86 HIS A C 1
ATOM 697 O O . HIS A 1 86 ? 5.517 3.042 1.982 1.00 92.50 86 HIS A O 1
ATOM 703 N N . PHE A 1 87 ? 3.559 2.365 2.825 1.00 93.06 87 PHE A N 1
ATOM 704 C CA . PHE A 1 87 ? 2.808 3.438 2.178 1.00 93.06 87 PHE A CA 1
ATOM 705 C C . PHE A 1 87 ? 3.323 4.822 2.586 1.00 93.06 87 PHE A C 1
ATOM 707 O O . PHE A 1 87 ? 3.663 5.624 1.720 1.00 93.06 87 PHE A O 1
ATOM 714 N N . GLN A 1 88 ? 3.463 5.076 3.890 1.00 91.31 88 GLN A N 1
ATOM 715 C CA . GLN A 1 88 ? 3.932 6.364 4.406 1.00 91.31 88 GLN A CA 1
ATOM 716 C C . GLN A 1 88 ? 5.309 6.746 3.862 1.00 91.31 88 GLN A C 1
ATOM 718 O O . GLN A 1 88 ? 5.500 7.864 3.392 1.00 91.31 88 GLN A O 1
ATOM 723 N N . GLU A 1 89 ? 6.250 5.804 3.890 1.00 89.62 89 GLU A N 1
ATOM 724 C CA . GLU A 1 89 ? 7.612 5.984 3.387 1.00 89.62 89 GLU A CA 1
ATOM 725 C C . GLU A 1 89 ? 7.611 6.332 1.893 1.00 89.62 89 GLU A C 1
ATOM 727 O O . GLU A 1 89 ? 8.227 7.310 1.476 1.00 89.62 89 GLU A O 1
ATOM 732 N N . ARG A 1 90 ? 6.836 5.595 1.089 1.00 89.19 90 ARG A N 1
ATOM 733 C CA . ARG A 1 90 ? 6.708 5.837 -0.355 1.00 89.19 90 ARG A CA 1
ATOM 734 C C . ARG A 1 90 ? 5.979 7.141 -0.675 1.00 89.19 90 ARG A C 1
ATOM 736 O O . ARG A 1 90 ? 6.259 7.764 -1.696 1.00 89.19 90 ARG A O 1
ATOM 743 N N . GLN A 1 91 ? 5.045 7.579 0.166 1.00 91.69 91 GLN A N 1
ATOM 744 C CA . GLN A 1 91 ? 4.331 8.840 -0.045 1.00 91.69 91 GLN A CA 1
ATOM 745 C C . GLN A 1 91 ? 5.087 10.060 0.502 1.00 91.69 91 GLN A C 1
ATOM 747 O O . GLN A 1 91 ? 4.864 11.173 0.010 1.00 91.69 91 GLN A O 1
ATOM 752 N N . ALA A 1 92 ? 6.030 9.878 1.433 1.00 87.00 92 ALA A N 1
ATOM 753 C CA . ALA A 1 92 ? 6.799 10.951 2.059 1.00 87.00 92 ALA A CA 1
ATOM 754 C C . ALA A 1 92 ? 7.499 11.866 1.040 1.00 87.00 92 ALA A C 1
ATOM 756 O O . ALA A 1 92 ? 7.889 11.465 -0.061 1.00 87.00 92 ALA A O 1
ATOM 757 N N . ALA A 1 93 ? 7.623 13.150 1.380 1.00 83.31 93 ALA A N 1
ATOM 758 C CA . ALA A 1 93 ? 8.311 14.110 0.527 1.00 83.31 93 ALA A CA 1
ATOM 759 C C . ALA A 1 93 ? 9.798 13.747 0.406 1.00 83.31 93 ALA A C 1
ATOM 761 O O . ALA A 1 93 ? 10.463 13.527 1.412 1.00 83.31 93 ALA A O 1
ATOM 762 N N . LEU A 1 94 ? 10.321 13.749 -0.825 1.00 78.62 94 LEU A N 1
ATOM 763 C CA . LEU A 1 94 ? 11.757 13.596 -1.045 1.00 78.62 94 LEU A CA 1
ATOM 764 C C . LEU A 1 94 ? 12.500 14.771 -0.412 1.00 78.62 94 LEU A C 1
ATOM 766 O O . LEU A 1 94 ? 12.147 15.945 -0.628 1.00 78.62 94 LEU A O 1
ATOM 770 N N . THR A 1 95 ? 13.576 14.450 0.294 1.00 81.19 95 THR A N 1
ATOM 771 C CA . THR A 1 95 ? 14.520 15.442 0.800 1.00 81.19 95 THR A CA 1
ATOM 772 C C . THR A 1 95 ? 15.163 16.211 -0.360 1.00 81.19 95 THR A C 1
ATOM 774 O O . THR A 1 95 ? 15.143 15.798 -1.526 1.00 81.19 95 THR A O 1
ATOM 777 N N . SER A 1 96 ? 15.735 17.379 -0.068 1.00 73.19 96 SER A N 1
ATOM 778 C CA . SER A 1 96 ? 16.476 18.170 -1.060 1.00 73.19 96 SER A CA 1
ATOM 779 C C . SER A 1 96 ? 17.629 17.370 -1.681 1.00 73.19 96 SER A C 1
ATOM 781 O O . SER A 1 96 ? 17.810 17.404 -2.898 1.00 73.19 96 SER A O 1
ATOM 783 N N . ALA A 1 97 ? 18.349 16.590 -0.870 1.00 77.06 97 ALA A N 1
ATOM 784 C CA . ALA A 1 97 ? 19.459 15.749 -1.310 1.00 77.06 97 ALA A CA 1
ATOM 785 C C . ALA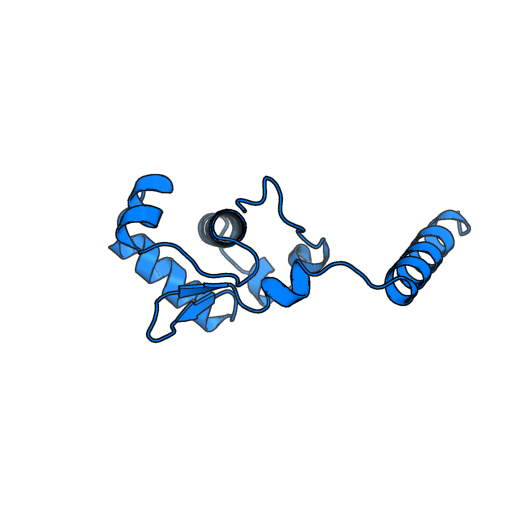 A 1 97 ? 19.016 14.622 -2.261 1.00 77.06 97 ALA A C 1
ATOM 787 O O . ALA A 1 97 ? 19.640 14.41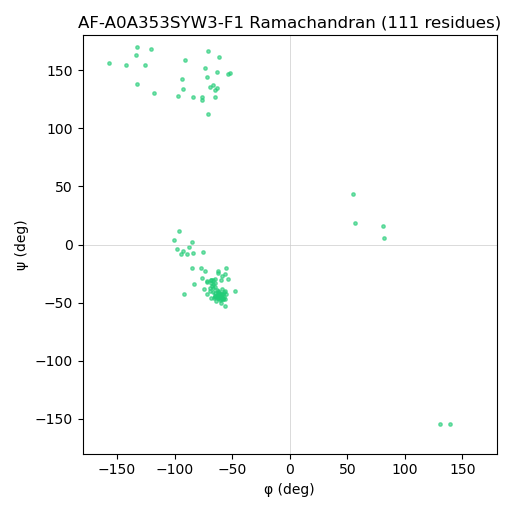5 -3.306 1.00 77.06 97 ALA A O 1
ATOM 788 N N . GLU A 1 98 ? 17.921 13.926 -1.946 1.00 81.06 98 GLU A N 1
ATOM 789 C CA . GLU A 1 98 ? 17.359 12.882 -2.815 1.00 81.06 98 GLU A CA 1
ATOM 790 C C . GLU A 1 98 ? 16.857 13.472 -4.132 1.00 81.06 98 GLU A C 1
ATOM 792 O O . GLU A 1 98 ? 17.150 12.943 -5.202 1.00 81.06 98 GLU A O 1
ATOM 797 N N . ARG A 1 99 ? 16.189 14.631 -4.081 1.00 77.56 99 ARG A N 1
ATOM 798 C CA . ARG A 1 99 ? 15.697 15.327 -5.279 1.00 77.56 99 ARG A CA 1
ATOM 799 C C . ARG A 1 99 ? 16.835 15.699 -6.237 1.00 77.56 99 ARG A C 1
ATOM 801 O O . ARG A 1 99 ? 16.696 15.511 -7.445 1.00 77.56 99 ARG A O 1
ATOM 808 N N . VAL A 1 100 ? 17.965 16.190 -5.718 1.00 78.88 100 VAL A N 1
ATOM 809 C CA . VAL A 1 100 ? 19.158 16.504 -6.528 1.00 78.88 100 VAL A CA 1
ATOM 810 C C . VAL A 1 100 ? 19.780 15.236 -7.118 1.00 78.88 100 VAL A C 1
ATOM 812 O O . VAL A 1 100 ? 20.160 15.235 -8.289 1.00 78.88 100 VAL A O 1
ATOM 815 N N . ARG A 1 101 ? 19.858 14.146 -6.344 1.00 79.75 101 ARG A N 1
ATOM 816 C CA . ARG A 1 101 ? 20.373 12.852 -6.820 1.00 79.75 101 ARG A CA 1
ATOM 817 C C . ARG A 1 101 ? 19.537 12.307 -7.981 1.00 79.75 101 ARG A C 1
ATOM 819 O O . ARG A 1 101 ? 20.096 11.953 -9.015 1.00 79.75 101 ARG A O 1
ATOM 826 N N . GLU A 1 102 ? 18.216 12.310 -7.839 1.00 78.19 102 GLU A N 1
ATOM 827 C CA . GLU A 1 102 ? 17.288 11.845 -8.877 1.00 78.19 102 GLU A CA 1
ATOM 828 C C . GLU A 1 102 ? 17.262 12.768 -10.107 1.00 78.19 102 GLU A C 1
ATOM 830 O O . GLU A 1 102 ? 17.079 12.316 -11.236 1.00 78.19 102 GLU A O 1
ATOM 835 N N . HIS A 1 103 ? 17.493 14.075 -9.940 1.00 76.88 103 HIS A N 1
ATOM 836 C CA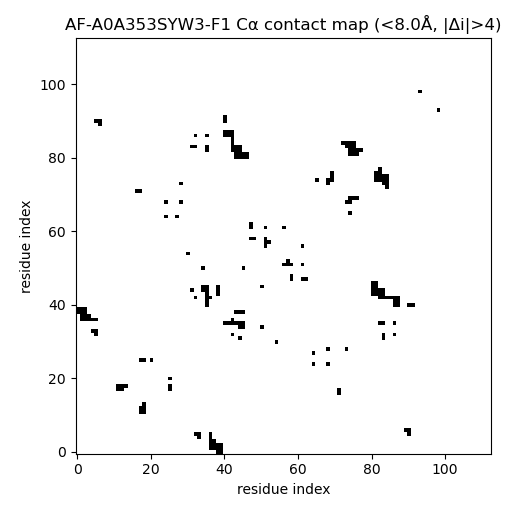 . HIS A 1 103 ? 17.702 14.985 -11.072 1.00 76.88 103 HIS A CA 1
ATOM 837 C C . HIS A 1 103 ? 18.984 14.651 -11.854 1.00 76.88 103 HIS A C 1
ATOM 839 O O . HIS A 1 103 ? 18.955 14.596 -13.081 1.00 76.88 103 HIS A O 1
ATOM 845 N N . ARG A 1 104 ? 20.099 14.375 -11.161 1.00 77.81 104 ARG A N 1
ATOM 846 C CA . ARG A 1 104 ? 21.372 14.005 -11.805 1.00 77.81 104 ARG A CA 1
ATOM 847 C C . ARG A 1 104 ? 21.261 12.703 -12.600 1.00 77.81 104 ARG A C 1
ATOM 849 O O . ARG A 1 104 ? 21.663 12.690 -13.757 1.00 77.81 104 ARG A O 1
ATOM 856 N N . LYS A 1 105 ? 20.654 11.659 -12.020 1.00 78.19 105 LYS A N 1
ATOM 857 C CA . LYS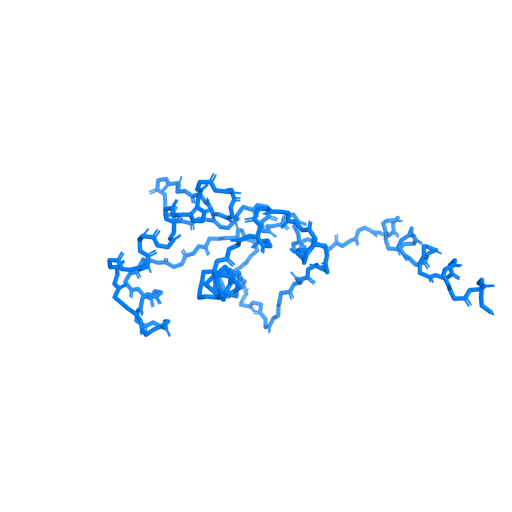 A 1 105 ? 20.422 10.379 -12.713 1.00 78.19 105 LYS A CA 1
ATOM 858 C C . LYS A 1 105 ? 19.614 10.558 -14.000 1.00 78.19 105 LYS A C 1
ATOM 860 O O . LYS A 1 105 ? 19.989 10.015 -15.030 1.00 78.19 105 LYS A O 1
ATOM 865 N N . ARG A 1 106 ? 18.536 11.353 -13.967 1.00 74.69 106 ARG A N 1
ATOM 866 C CA . ARG A 1 106 ? 17.703 11.617 -15.156 1.00 74.69 106 ARG A CA 1
ATOM 867 C C . ARG A 1 106 ? 18.477 12.315 -16.275 1.00 74.69 106 ARG A C 1
ATOM 869 O O . ARG A 1 106 ? 18.343 11.925 -17.428 1.00 74.69 106 ARG A O 1
ATOM 876 N N . ASN A 1 107 ? 19.319 13.293 -15.945 1.00 74.00 107 ASN A N 1
ATOM 877 C CA . ASN A 1 107 ? 20.094 14.026 -16.953 1.00 74.00 107 ASN A CA 1
ATOM 878 C C . ASN A 1 107 ? 21.257 13.205 -17.535 1.00 74.00 107 ASN A C 1
ATOM 880 O O . ASN A 1 107 ? 21.685 13.464 -18.658 1.00 74.00 107 ASN A O 1
ATOM 884 N N . GLU A 1 108 ? 21.744 12.191 -16.818 1.00 73.00 108 GLU A N 1
ATOM 885 C CA . GLU A 1 108 ? 22.784 11.291 -17.325 1.00 73.00 108 GLU A CA 1
ATOM 886 C C . GLU A 1 108 ? 22.283 10.426 -18.498 1.00 73.00 108 GLU A C 1
ATOM 888 O O . GLU A 1 108 ? 23.029 10.195 -19.447 1.00 73.00 108 GLU A O 1
ATOM 893 N N . PHE A 1 109 ? 21.005 10.025 -18.487 1.00 59.09 109 PHE A N 1
ATOM 894 C CA . PHE A 1 109 ? 20.368 9.314 -19.606 1.00 59.09 109 PHE A CA 1
ATOM 895 C C . PHE A 1 109 ? 20.099 10.212 -20.823 1.00 59.09 109 PHE A C 1
ATOM 897 O O . PHE A 1 109 ? 20.168 9.740 -21.952 1.00 59.09 109 PHE A O 1
ATOM 904 N N . VAL A 1 110 ? 19.831 11.506 -20.615 1.00 59.84 110 VAL A N 1
ATOM 905 C CA . VAL A 1 110 ? 19.536 12.459 -21.706 1.00 59.84 110 VAL A CA 1
ATOM 906 C C . VAL A 1 110 ? 20.799 12.875 -22.468 1.00 59.84 110 VAL A C 1
ATOM 908 O O . VAL A 1 110 ? 20.727 13.169 -23.653 1.00 59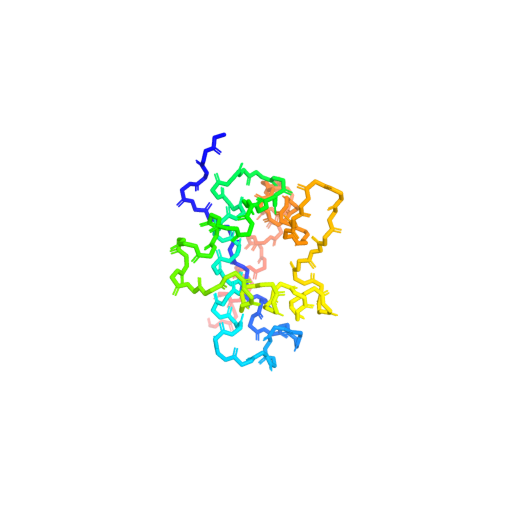.84 110 VAL A O 1
ATOM 911 N N . THR A 1 111 ? 21.964 12.877 -21.815 1.00 55.66 111 THR A N 1
ATOM 912 C CA . THR A 1 111 ? 23.222 13.371 -22.416 1.00 55.66 111 THR A CA 1
ATOM 913 C C . THR A 1 111 ? 24.006 12.285 -23.175 1.00 55.66 111 THR A C 1
ATOM 915 O O . THR A 1 111 ? 25.005 12.586 -23.819 1.00 55.66 111 THR A O 1
ATOM 918 N N . LYS A 1 112 ? 23.590 11.013 -23.093 1.00 53.66 112 LYS A N 1
ATOM 919 C CA . LYS A 1 112 ? 24.258 9.862 -23.740 1.00 53.66 112 LYS A CA 1
ATOM 920 C C . LYS A 1 112 ? 23.652 9.461 -25.098 1.00 53.66 112 LYS A C 1
ATOM 922 O O . LYS A 1 112 ? 23.998 8.397 -25.610 1.00 53.66 112 LYS A O 1
ATOM 927 N N . HIS A 1 113 ? 22.781 10.290 -25.673 1.00 41.72 113 HIS A N 1
ATOM 928 C CA . HIS A 1 113 ? 22.187 10.091 -26.997 1.00 41.72 113 HIS A CA 1
ATOM 929 C C . HIS A 1 113 ? 22.601 11.188 -27.970 1.00 41.72 113 HIS A C 1
ATOM 931 O O . HIS A 1 113 ? 22.585 12.369 -27.559 1.00 41.72 113 HIS A O 1
#

Radius of gyration: 16.34 Å; Cα contacts (8 Å, |Δi|>4): 113; chains: 1; bounding box: 43×32×42 Å

Solvent-accessible surface area (backbone atoms only — not comparable to full-atom values): 6535 Å² total; per-residue (Å²): 116,69,44,96,68,76,79,80,66,77,66,54,70,73,33,67,75,53,58,72,44,58,71,72,55,43,52,45,53,55,53,49,55,52,49,8,26,44,69,26,61,79,10,45,46,70,59,62,66,60,48,14,63,74,69,73,50,53,51,68,60,46,51,53,48,49,56,55,38,29,77,65,53,53,28,45,82,52,100,93,42,44,31,40,54,66,37,34,71,66,62,48,82,75,50,74,67,54,50,52,51,54,50,52,57,54,52,55,66,63,70,76,111

pLDDT: mean 88.75, std 11.65, range [41.72, 98.5]